Protein AF-A0A811L9W5-F1 (afdb_monomer_lite)

Radius of gyration: 34.06 Å; chains: 1; bounding box: 72×28×86 Å

pLDDT: mean 71.89, std 15.45, range [39.81, 95.75]

Organism: NCBI:txid465554

Secondary structure (DSSP, 8-state):
-HHHHHHHHHHHHHHHHHHHHHHHHHHHHHHHHHHHHHHHHHHHHHHHHHHHHHHHHHHSPPHHHHHHHHTT----S-GGGGSS-SS-S-----

Structure (mmCIF, N/CA/C/O backbone):
data_AF-A0A811L9W5-F1
#
_entry.id   AF-A0A811L9W5-F1
#
loop_
_atom_site.group_PDB
_atom_site.id
_atom_site.type_symbol
_atom_site.label_atom_id
_atom_site.label_alt_id
_atom_site.label_comp_id
_atom_site.label_asym_id
_atom_site.label_entity_id
_atom_site.label_seq_id
_atom_site.pdbx_PDB_ins_code
_atom_site.Cartn_x
_atom_site.Cartn_y
_atom_site.Cartn_z
_atom_site.occupancy
_atom_site.B_iso_or_equiv
_atom_site.auth_seq_id
_atom_site.auth_comp_id
_atom_site.auth_asym_id
_atom_site.auth_atom_id
_atom_site.pdbx_PDB_model_num
ATOM 1 N N . MET A 1 1 ? 30.504 -9.276 -50.341 1.00 55.94 1 MET A N 1
ATOM 2 C CA . MET A 1 1 ? 31.079 -8.383 -49.308 1.00 55.94 1 MET A CA 1
ATOM 3 C C . MET A 1 1 ? 30.012 -7.486 -48.679 1.00 55.94 1 MET A C 1
ATOM 5 O O . MET A 1 1 ? 30.037 -7.306 -47.473 1.00 55.94 1 MET A O 1
ATOM 9 N N . THR A 1 2 ? 29.035 -6.999 -49.452 1.00 63.06 2 THR A N 1
ATOM 10 C CA . THR A 1 2 ? 27.898 -6.193 -48.963 1.00 63.06 2 THR A CA 1
ATOM 11 C C . THR A 1 2 ? 26.948 -6.947 -48.020 1.00 63.06 2 THR A C 1
ATOM 13 O O . THR A 1 2 ? 26.586 -6.405 -46.985 1.00 63.06 2 THR A O 1
ATOM 16 N N . SER A 1 3 ? 26.632 -8.220 -48.295 1.00 65.75 3 SER A N 1
ATOM 17 C CA . SER A 1 3 ? 25.700 -9.007 -47.464 1.00 65.75 3 SER A CA 1
ATOM 18 C C . SER A 1 3 ? 26.218 -9.343 -46.059 1.00 65.75 3 SER A C 1
ATOM 20 O O . SER A 1 3 ? 25.439 -9.418 -45.116 1.00 65.75 3 SER A O 1
ATOM 22 N N . GLN A 1 4 ? 27.530 -9.539 -45.886 1.00 67.38 4 GLN A N 1
ATOM 23 C CA . GLN A 1 4 ? 28.108 -9.745 -44.550 1.00 67.38 4 GLN A CA 1
ATOM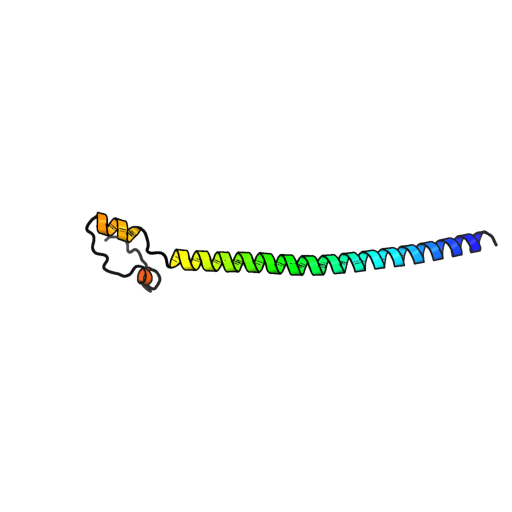 24 C C . GLN A 1 4 ? 28.118 -8.451 -43.732 1.00 67.38 4 GLN A C 1
ATOM 26 O O . GLN A 1 4 ? 27.850 -8.493 -42.536 1.00 67.38 4 GLN A O 1
ATOM 31 N N . LEU A 1 5 ? 28.344 -7.306 -44.384 1.00 68.44 5 LEU A N 1
ATOM 32 C CA . LEU A 1 5 ? 28.302 -5.998 -43.735 1.00 68.44 5 LEU A CA 1
ATOM 33 C C . LEU A 1 5 ? 26.884 -5.652 -43.244 1.00 68.44 5 LEU A C 1
ATOM 35 O O . LEU A 1 5 ? 26.732 -5.156 -42.132 1.00 68.44 5 LEU A O 1
AT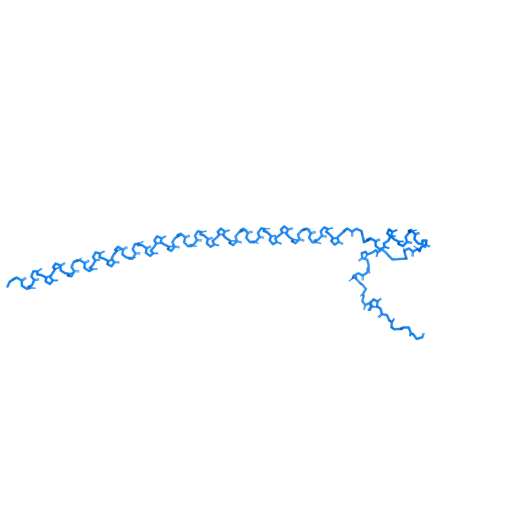OM 39 N N . GLU A 1 6 ? 25.849 -5.947 -44.041 1.00 70.31 6 GLU A N 1
ATOM 40 C CA . GLU A 1 6 ? 24.444 -5.764 -43.638 1.00 70.31 6 GLU A CA 1
ATOM 41 C C . GLU A 1 6 ? 24.056 -6.655 -42.452 1.00 70.31 6 GLU A C 1
ATOM 43 O O . GLU A 1 6 ? 23.409 -6.188 -41.513 1.00 70.31 6 GLU A O 1
ATOM 48 N N . ASN A 1 7 ? 24.496 -7.916 -42.453 1.00 75.44 7 ASN A N 1
ATOM 49 C CA . ASN A 1 7 ? 24.219 -8.846 -41.359 1.00 75.44 7 ASN A CA 1
ATOM 50 C C . ASN A 1 7 ? 24.918 -8.439 -40.049 1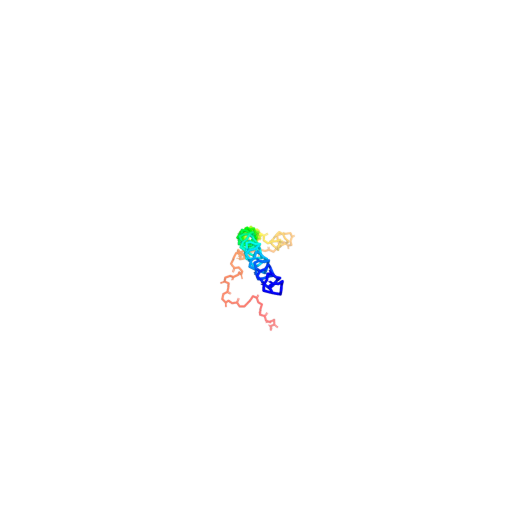.00 75.44 7 ASN A C 1
ATOM 52 O O . ASN A 1 7 ? 24.305 -8.517 -38.984 1.00 75.44 7 ASN A O 1
ATOM 56 N N . ASP A 1 8 ? 26.158 -7.947 -40.115 1.00 75.12 8 ASP A N 1
ATOM 57 C CA . ASP A 1 8 ? 26.884 -7.452 -38.938 1.00 75.12 8 ASP A CA 1
ATOM 58 C C . ASP A 1 8 ? 26.278 -6.160 -38.376 1.00 75.12 8 ASP A C 1
ATOM 60 O O . ASP A 1 8 ? 26.214 -5.979 -37.155 1.00 75.12 8 ASP A O 1
ATOM 64 N N . LEU A 1 9 ? 25.810 -5.262 -39.249 1.00 74.31 9 LEU A N 1
ATOM 65 C CA . LEU A 1 9 ? 25.118 -4.042 -38.833 1.00 74.31 9 LEU A CA 1
ATOM 66 C C . LEU A 1 9 ? 23.811 -4.391 -38.106 1.00 74.31 9 LEU A C 1
ATOM 68 O O . LEU A 1 9 ? 23.561 -3.897 -37.008 1.00 74.31 9 LEU A O 1
ATOM 72 N N . SER A 1 10 ? 23.036 -5.312 -38.682 1.00 83.56 10 SER A N 1
ATOM 73 C CA . SER A 1 10 ? 21.778 -5.814 -38.128 1.00 83.56 10 SER A CA 1
ATOM 74 C C . SER A 1 10 ? 21.974 -6.478 -36.756 1.00 83.56 10 SER A C 1
ATOM 76 O O . SER A 1 10 ? 21.289 -6.130 -35.791 1.00 83.56 10 SER A O 1
ATOM 78 N N . MET A 1 11 ? 22.983 -7.347 -36.608 1.00 85.81 11 MET A N 1
ATOM 79 C CA . MET A 1 11 ? 23.311 -8.001 -35.331 1.00 85.81 11 MET A CA 1
ATOM 80 C C . MET A 1 11 ? 23.665 -7.007 -34.219 1.00 85.81 11 MET A C 1
ATOM 82 O O . MET A 1 11 ? 23.201 -7.158 -33.086 1.00 85.81 11 MET A O 1
ATOM 86 N N . LYS A 1 12 ? 24.436 -5.958 -34.528 1.00 89.56 12 LYS A N 1
ATOM 87 C CA . LYS A 1 12 ? 24.761 -4.900 -33.556 1.00 89.56 12 LYS A CA 1
ATOM 88 C C . LYS A 1 12 ? 23.528 -4.093 -33.157 1.00 89.56 12 LYS A C 1
ATOM 90 O O . LYS A 1 12 ? 23.367 -3.767 -31.983 1.00 89.56 12 LYS A O 1
ATOM 95 N N . THR A 1 13 ? 22.630 -3.809 -34.099 1.00 90.88 13 THR A N 1
ATOM 96 C CA . THR A 1 13 ? 21.366 -3.123 -33.807 1.00 90.88 13 THR A CA 1
ATOM 97 C C . THR A 1 13 ? 20.487 -3.938 -32.858 1.00 90.88 13 THR A C 1
ATOM 99 O O . THR A 1 13 ? 19.982 -3.388 -31.879 1.00 90.88 13 THR A O 1
ATOM 102 N N . TYR A 1 14 ? 20.356 -5.250 -33.076 1.00 90.94 14 TYR A N 1
ATOM 103 C CA . TYR A 1 14 ? 19.613 -6.119 -32.158 1.00 90.94 14 TYR A CA 1
ATOM 104 C C . TYR A 1 14 ? 20.249 -6.187 -30.768 1.00 90.94 14 TYR A C 1
ATOM 106 O O . TYR A 1 14 ? 19.527 -6.146 -29.776 1.00 90.94 14 TYR A O 1
ATOM 114 N N . GLN A 1 15 ? 21.582 -6.229 -30.674 1.00 92.38 15 GLN A N 1
ATOM 115 C CA . GLN A 1 15 ? 22.280 -6.181 -29.384 1.00 92.38 15 GLN A CA 1
ATOM 116 C C . GLN A 1 15 ? 22.019 -4.876 -28.621 1.00 92.38 15 GLN A C 1
ATOM 118 O O . GLN A 1 15 ? 21.804 -4.897 -27.413 1.00 92.38 15 GLN A O 1
ATOM 123 N N . ILE A 1 16 ? 21.998 -3.734 -29.308 1.00 93.38 16 ILE A N 1
ATOM 124 C CA . ILE A 1 16 ? 21.699 -2.448 -28.665 1.00 93.38 16 ILE A CA 1
ATOM 125 C C . ILE A 1 16 ? 20.238 -2.409 -28.200 1.00 93.38 16 ILE A C 1
ATOM 127 O O . ILE A 1 16 ? 19.963 -1.977 -27.082 1.00 93.38 16 ILE A O 1
ATOM 131 N N . LEU A 1 17 ? 19.301 -2.903 -29.014 1.00 93.44 17 LEU A N 1
ATOM 132 C CA . LEU A 1 17 ? 17.884 -2.958 -28.648 1.00 93.44 17 LEU A CA 1
ATOM 133 C C . LEU A 1 17 ? 17.631 -3.844 -27.423 1.00 93.44 17 LEU A C 1
ATOM 135 O O . LEU A 1 17 ? 16.856 -3.458 -26.550 1.00 93.44 17 LEU A O 1
ATOM 139 N N . THR A 1 18 ? 18.295 -4.997 -27.318 1.00 93.31 18 THR A N 1
ATOM 140 C CA . THR A 1 18 ? 18.133 -5.883 -26.155 1.00 93.31 18 THR A CA 1
ATOM 141 C C . THR A 1 18 ? 18.712 -5.276 -24.881 1.00 93.31 18 THR A C 1
ATOM 143 O O . THR A 1 18 ? 18.089 -5.397 -23.827 1.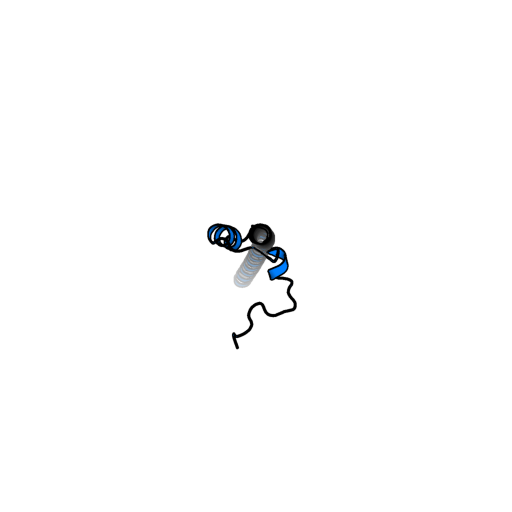00 93.31 18 THR A O 1
ATOM 146 N N . ILE A 1 19 ? 19.843 -4.568 -24.964 1.00 95.50 19 ILE A N 1
ATOM 147 C CA . ILE A 1 19 ? 20.424 -3.834 -23.828 1.00 95.50 19 ILE A CA 1
ATOM 148 C C . ILE A 1 19 ? 19.512 -2.678 -23.397 1.00 95.50 19 ILE A C 1
ATOM 150 O O . ILE A 1 19 ? 19.277 -2.476 -22.208 1.00 95.50 19 ILE A O 1
ATOM 154 N N . MET A 1 20 ? 18.954 -1.931 -24.349 1.00 95.00 20 MET A N 1
ATOM 155 C CA . MET A 1 20 ? 18.011 -0.852 -24.041 1.00 95.00 20 MET A CA 1
ATOM 156 C C . MET A 1 20 ? 16.743 -1.390 -23.374 1.00 95.00 20 MET A C 1
ATOM 158 O O . MET A 1 20 ? 16.276 -0.835 -22.381 1.00 95.00 20 MET A O 1
ATOM 162 N N . PHE A 1 21 ? 16.205 -2.499 -23.883 1.00 95.00 21 PHE A N 1
ATOM 163 C CA . PHE A 1 21 ? 15.028 -3.141 -23.310 1.00 95.00 21 PHE A CA 1
ATOM 164 C C . PHE A 1 21 ? 15.296 -3.690 -21.904 1.00 95.00 21 PHE A C 1
ATOM 166 O O . PHE A 1 21 ? 14.478 -3.493 -21.006 1.00 95.00 21 PHE A O 1
ATOM 173 N N . SER A 1 22 ? 16.454 -4.317 -21.672 1.00 94.19 22 SER A N 1
ATOM 174 C CA . SER A 1 22 ? 16.816 -4.806 -20.338 1.00 94.19 22 SER A CA 1
ATOM 175 C C . SER A 1 22 ? 16.981 -3.662 -19.338 1.00 94.19 22 SER A C 1
ATOM 177 O O . SER A 1 22 ? 16.510 -3.767 -18.207 1.00 94.19 22 SER A O 1
ATOM 179 N N . PHE A 1 23 ? 17.555 -2.533 -19.760 1.00 95.75 23 PHE A N 1
ATOM 180 C CA . PHE A 1 23 ? 17.679 -1.350 -18.914 1.00 95.75 23 PHE A CA 1
ATOM 181 C C . PHE A 1 23 ? 16.310 -0.767 -18.540 1.00 95.75 23 PHE A C 1
ATOM 183 O O . PHE A 1 23 ? 16.072 -0.437 -17.378 1.00 95.75 23 PHE A O 1
ATOM 190 N N . LEU A 1 24 ? 15.381 -0.708 -19.498 1.00 94.75 24 LEU A N 1
ATOM 191 C CA . LEU A 1 24 ? 14.005 -0.273 -19.252 1.00 94.75 24 LEU A CA 1
ATOM 192 C C . LEU A 1 24 ? 13.274 -1.198 -18.272 1.00 94.75 24 LEU A C 1
ATOM 194 O O . LEU A 1 24 ? 12.592 -0.707 -17.373 1.00 94.75 24 LEU A O 1
ATOM 198 N N . LEU A 1 25 ? 13.451 -2.517 -18.394 1.00 95.38 25 LEU A N 1
ATOM 199 C CA . LEU A 1 25 ? 12.887 -3.475 -17.441 1.00 95.38 25 LEU A CA 1
ATOM 200 C C . LEU A 1 25 ? 13.479 -3.308 -16.038 1.00 95.38 25 LEU A C 1
ATOM 202 O O . LEU A 1 25 ? 12.733 -3.348 -15.061 1.00 95.38 25 LEU A O 1
ATOM 206 N N . CYS A 1 26 ? 14.788 -3.069 -15.921 1.00 95.38 26 CYS A N 1
ATOM 207 C CA . CYS A 1 26 ? 15.427 -2.795 -14.634 1.00 95.38 26 CYS A CA 1
ATOM 208 C C . CYS A 1 26 ? 14.872 -1.521 -13.983 1.00 95.38 26 CYS A C 1
ATOM 210 O O . CYS A 1 26 ? 14.511 -1.545 -12.807 1.00 95.38 26 CYS A O 1
ATOM 212 N N . LEU A 1 27 ? 14.748 -0.426 -14.740 1.00 94.81 27 LEU A N 1
ATOM 213 C CA . LEU A 1 27 ? 14.170 0.822 -14.233 1.00 94.81 27 LEU A CA 1
ATOM 214 C C . LEU A 1 27 ? 12.705 0.642 -13.817 1.00 94.81 27 LEU A C 1
ATOM 216 O O . LEU A 1 27 ? 12.320 1.064 -12.727 1.00 94.81 27 LEU A O 1
ATOM 220 N N . GLY A 1 28 ? 11.904 -0.031 -14.647 1.00 94.81 28 GLY A N 1
ATOM 221 C CA . GLY A 1 28 ? 10.512 -0.349 -14.328 1.00 94.81 28 GLY A CA 1
ATOM 222 C C . GLY A 1 28 ? 10.383 -1.209 -13.069 1.00 94.81 28 GLY A C 1
ATOM 223 O O . GLY A 1 28 ? 9.536 -0.934 -12.221 1.00 94.81 28 GLY A O 1
ATOM 224 N N . GLY A 1 29 ? 11.266 -2.196 -12.899 1.00 94.62 29 GLY A N 1
ATOM 225 C CA . GLY A 1 29 ? 11.317 -3.046 -11.712 1.00 94.62 29 GLY A CA 1
ATOM 226 C C . GLY A 1 29 ? 11.622 -2.268 -10.431 1.00 94.62 29 GLY A C 1
ATOM 227 O O . GLY A 1 29 ? 10.952 -2.469 -9.421 1.00 94.62 29 GLY A O 1
ATOM 228 N N . VAL A 1 30 ? 12.575 -1.330 -10.469 1.00 94.50 30 VAL A N 1
ATOM 229 C CA . VAL A 1 30 ? 12.896 -0.477 -9.309 1.00 94.50 30 VAL A CA 1
ATOM 230 C C . VAL A 1 30 ? 11.703 0.396 -8.921 1.00 94.50 30 VAL A C 1
ATOM 232 O O . VAL A 1 30 ? 11.351 0.462 -7.743 1.00 94.50 30 VAL A O 1
ATOM 235 N N . ILE A 1 31 ? 11.042 1.022 -9.900 1.00 94.38 31 ILE A N 1
ATOM 236 C CA . ILE A 1 31 ? 9.843 1.837 -9.654 1.00 94.38 31 ILE A CA 1
ATOM 237 C C . ILE A 1 31 ? 8.731 0.977 -9.043 1.00 94.38 31 ILE A C 1
ATOM 239 O O . ILE A 1 31 ? 8.103 1.394 -8.070 1.00 94.38 31 ILE A O 1
ATOM 243 N N . TYR A 1 32 ? 8.522 -0.235 -9.564 1.00 94.19 32 TYR A N 1
ATOM 244 C CA . TYR A 1 32 ? 7.523 -1.165 -9.044 1.00 94.19 32 TYR A CA 1
ATOM 245 C C . TYR A 1 32 ? 7.792 -1.556 -7.585 1.00 94.19 32 TYR A C 1
ATOM 247 O O . TYR A 1 32 ? 6.867 -1.525 -6.779 1.00 94.19 32 TYR A O 1
ATOM 255 N N . ILE A 1 33 ? 9.044 -1.856 -7.220 1.00 93.12 33 ILE A N 1
ATOM 256 C CA . ILE A 1 33 ? 9.420 -2.206 -5.839 1.00 93.12 33 ILE A CA 1
ATOM 257 C C . ILE A 1 33 ? 9.160 -1.037 -4.883 1.00 93.12 33 ILE A C 1
ATOM 259 O O . ILE A 1 33 ? 8.616 -1.231 -3.794 1.00 93.12 33 ILE A O 1
ATOM 263 N N . ILE A 1 34 ? 9.528 0.185 -5.284 1.00 91.75 34 ILE A N 1
ATOM 264 C CA . ILE A 1 34 ? 9.267 1.387 -4.482 1.00 91.75 34 ILE A CA 1
ATOM 265 C C . ILE A 1 34 ? 7.758 1.564 -4.304 1.00 91.75 34 ILE A C 1
ATOM 267 O O . ILE A 1 34 ? 7.289 1.721 -3.179 1.00 91.75 34 ILE A O 1
ATOM 271 N N . TRP A 1 35 ? 6.989 1.481 -5.390 1.00 92.38 35 TRP A N 1
ATOM 272 C CA . TRP A 1 35 ? 5.538 1.629 -5.337 1.00 92.38 35 TRP A CA 1
ATOM 273 C C . TRP A 1 35 ? 4.881 0.562 -4.458 1.00 92.38 35 TRP A C 1
ATOM 275 O O . TRP A 1 35 ? 4.094 0.909 -3.581 1.00 92.38 35 TRP A O 1
ATOM 285 N N . SER A 1 36 ? 5.257 -0.714 -4.605 1.00 90.25 36 SER A N 1
ATOM 286 C CA . SER A 1 36 ? 4.713 -1.794 -3.777 1.00 90.25 36 SER A CA 1
ATOM 287 C C . SER A 1 36 ? 5.012 -1.581 -2.296 1.00 90.25 36 SER A C 1
ATOM 289 O O . SER A 1 36 ? 4.150 -1.817 -1.454 1.00 90.25 36 SER A O 1
ATOM 291 N N . PHE A 1 37 ? 6.207 -1.079 -1.971 1.00 88.38 37 PHE A N 1
ATOM 292 C CA . PHE A 1 37 ? 6.592 -0.806 -0.591 1.00 88.38 37 PHE A CA 1
ATOM 293 C C . PHE A 1 37 ? 5.809 0.368 0.012 1.00 88.38 37 PHE A C 1
ATOM 295 O O . PHE A 1 37 ? 5.420 0.308 1.177 1.00 88.38 37 PHE A O 1
ATOM 302 N N . PHE A 1 38 ? 5.547 1.422 -0.764 1.00 85.44 38 PHE A N 1
ATOM 303 C CA . PHE A 1 38 ? 4.723 2.549 -0.315 1.00 85.44 38 PHE A CA 1
ATOM 304 C C . PHE A 1 38 ? 3.253 2.152 -0.145 1.00 85.44 38 PHE A C 1
ATOM 306 O O . PHE A 1 38 ? 2.692 2.374 0.926 1.00 85.44 38 PHE A O 1
ATOM 313 N N . VAL A 1 39 ? 2.660 1.475 -1.134 1.00 81.25 39 VAL A N 1
ATOM 314 C CA . VAL A 1 39 ? 1.265 1.004 -1.068 1.00 81.25 39 VAL A CA 1
ATOM 315 C C . VAL A 1 39 ? 1.050 0.081 0.129 1.00 81.25 39 VAL A C 1
ATOM 317 O O . VAL A 1 39 ? 0.070 0.224 0.858 1.00 81.25 39 VAL A O 1
ATOM 320 N N . GLU A 1 40 ? 1.977 -0.842 0.389 1.00 75.81 40 GLU A N 1
ATOM 321 C CA . GLU A 1 40 ? 1.861 -1.741 1.536 1.00 75.81 40 GLU A CA 1
ATOM 322 C C . GLU A 1 40 ? 1.923 -0.989 2.877 1.00 75.81 40 GLU A C 1
ATOM 324 O O . GLU A 1 40 ? 1.263 -1.386 3.842 1.00 75.81 40 GLU A O 1
ATOM 329 N N . ARG A 1 41 ? 2.684 0.110 2.959 1.00 73.00 41 ARG A N 1
ATOM 330 C CA . ARG A 1 41 ? 2.748 0.947 4.166 1.00 73.00 41 ARG A CA 1
ATOM 331 C C . ARG A 1 41 ? 1.485 1.771 4.365 1.00 73.00 41 ARG A C 1
ATOM 333 O O . ARG A 1 41 ? 1.003 1.819 5.498 1.00 73.00 41 ARG A O 1
ATOM 340 N N . ASP A 1 42 ? 0.933 2.352 3.308 1.00 73.38 42 ASP A N 1
ATOM 341 C CA . ASP A 1 42 ? -0.290 3.153 3.396 1.00 73.38 42 ASP A CA 1
ATOM 342 C C . ASP A 1 42 ? -1.482 2.276 3.800 1.00 73.38 42 ASP A C 1
ATOM 344 O O . ASP A 1 42 ? -2.155 2.561 4.790 1.00 73.38 42 ASP A O 1
ATOM 348 N N . VAL A 1 43 ? -1.649 1.114 3.156 1.00 72.88 43 VAL A N 1
ATOM 349 C CA . VAL A 1 43 ? -2.721 0.157 3.486 1.00 72.88 43 VAL A CA 1
ATOM 350 C C . VAL A 1 43 ? -2.601 -0.360 4.924 1.00 72.88 43 VAL A C 1
ATOM 352 O O . VAL A 1 43 ? -3.595 -0.455 5.647 1.00 72.88 43 VAL A O 1
ATOM 355 N N . LYS A 1 44 ? -1.383 -0.672 5.390 1.00 70.81 44 LYS A N 1
ATOM 356 C CA . LYS A 1 44 ? -1.164 -1.090 6.787 1.00 70.81 44 LYS A CA 1
ATOM 357 C C . LYS A 1 44 ? -1.458 0.026 7.787 1.00 70.81 44 LYS A C 1
ATOM 359 O O . LYS A 1 44 ? -1.829 -0.282 8.919 1.00 70.81 44 LYS A O 1
ATOM 364 N N . THR A 1 45 ? -1.272 1.285 7.403 1.00 70.56 45 THR A N 1
ATOM 365 C CA . THR A 1 45 ? -1.542 2.436 8.272 1.00 70.56 45 THR A CA 1
ATOM 366 C C . THR A 1 45 ? -3.045 2.661 8.398 1.00 70.56 45 THR A C 1
ATOM 368 O O . THR A 1 45 ? -3.549 2.692 9.519 1.00 70.56 45 THR A O 1
ATOM 371 N N . GLU A 1 46 ? -3.787 2.647 7.287 1.00 69.06 46 GLU A N 1
ATOM 372 C CA . GLU A 1 46 ? -5.251 2.771 7.316 1.00 69.06 46 GLU A CA 1
ATOM 373 C C . GLU A 1 46 ? -5.928 1.636 8.095 1.00 69.06 46 GLU A C 1
ATOM 375 O O . GLU A 1 46 ? -6.847 1.876 8.879 1.00 69.06 46 GLU A O 1
ATOM 380 N N . LEU A 1 47 ? -5.447 0.396 7.949 1.00 67.25 47 LEU A N 1
ATOM 381 C CA . LEU A 1 47 ? -5.961 -0.749 8.709 1.00 67.25 47 LEU A CA 1
ATOM 382 C C . LEU A 1 47 ? -5.705 -0.623 10.217 1.00 67.25 47 LEU A C 1
ATOM 384 O O . LEU A 1 47 ? -6.539 -1.048 11.020 1.00 67.25 47 LEU A O 1
ATOM 388 N N . LYS A 1 48 ? -4.562 -0.055 10.618 1.00 65.88 48 LYS A N 1
ATOM 389 C CA . LYS A 1 48 ? -4.242 0.178 12.034 1.00 65.88 48 LYS A CA 1
ATOM 390 C C . LYS A 1 48 ? -5.108 1.279 12.629 1.00 65.88 48 LYS A C 1
ATOM 392 O O . LYS A 1 48 ? -5.638 1.093 13.720 1.00 65.88 48 LYS A O 1
ATOM 397 N N . GLU A 1 49 ? -5.293 2.378 11.908 1.00 69.69 49 GLU A N 1
ATOM 398 C CA . GLU A 1 49 ? -6.179 3.457 12.346 1.00 69.69 49 GLU A CA 1
ATOM 399 C C . GLU A 1 49 ? -7.643 3.014 12.386 1.00 69.69 49 GLU A C 1
ATOM 401 O O . GLU A 1 49 ? -8.360 3.331 13.331 1.00 69.69 49 GLU A O 1
ATOM 406 N N . GLY A 1 50 ? -8.089 2.235 11.397 1.00 68.19 50 GLY A N 1
ATOM 407 C CA . GLY A 1 50 ? -9.421 1.638 11.387 1.00 68.19 50 GLY A CA 1
ATOM 408 C C . GLY A 1 50 ? -9.644 0.716 12.583 1.00 68.19 50 GLY A C 1
ATOM 409 O O . GLY A 1 50 ? -10.678 0.809 13.236 1.00 68.19 50 GLY A O 1
ATOM 410 N N . ARG A 1 51 ? -8.658 -0.122 12.925 1.00 66.19 51 ARG A N 1
ATOM 411 C CA . ARG A 1 51 ? -8.721 -0.982 14.114 1.00 66.19 51 ARG A CA 1
ATOM 412 C C . ARG A 1 51 ? -8.813 -0.168 15.406 1.00 66.19 51 ARG A C 1
ATOM 414 O O . ARG A 1 51 ? -9.654 -0.497 16.230 1.00 66.19 51 ARG A O 1
ATOM 421 N N . ALA A 1 52 ? -7.991 0.869 15.566 1.00 64.38 52 ALA A N 1
ATOM 422 C CA . ALA A 1 52 ? -8.019 1.719 16.757 1.00 64.38 52 ALA A CA 1
ATOM 423 C C . ALA A 1 52 ? -9.368 2.440 16.912 1.00 64.38 52 ALA A C 1
ATOM 425 O O . ALA A 1 52 ? -9.931 2.452 17.998 1.00 64.38 52 ALA A O 1
ATOM 426 N N . ARG A 1 53 ? -9.942 2.951 15.811 1.00 68.12 53 ARG A N 1
ATOM 427 C CA . ARG A 1 53 ? -11.290 3.546 15.816 1.00 68.12 53 ARG A CA 1
ATOM 428 C C . ARG A 1 53 ? -12.367 2.542 16.223 1.00 68.12 53 ARG A C 1
ATOM 430 O O . ARG A 1 53 ? -13.222 2.866 17.033 1.00 68.12 53 ARG A O 1
ATOM 437 N N . ILE A 1 54 ? -12.311 1.321 15.691 1.00 68.31 54 ILE A N 1
ATOM 438 C CA . ILE A 1 54 ? -13.252 0.253 16.052 1.00 68.31 54 ILE A CA 1
ATOM 439 C C . ILE A 1 54 ? -13.098 -0.135 17.531 1.00 68.31 54 ILE A C 1
ATOM 441 O O . ILE A 1 54 ? -14.097 -0.378 18.198 1.00 68.31 54 ILE A O 1
ATOM 445 N N . GLU A 1 55 ? -11.871 -0.189 18.048 1.00 64.50 55 GLU A N 1
ATOM 446 C CA . GLU A 1 55 ? -11.592 -0.469 19.460 1.00 64.50 55 GLU A CA 1
ATOM 447 C C . GLU A 1 55 ? -12.132 0.642 20.379 1.00 64.50 55 GLU A C 1
ATOM 449 O O . GLU A 1 55 ? -12.809 0.340 21.361 1.00 64.50 55 GLU A O 1
ATOM 454 N N . ASP A 1 56 ? -11.941 1.915 20.021 1.00 63.16 56 ASP A N 1
ATOM 455 C CA . ASP A 1 56 ? -12.503 3.061 20.750 1.00 63.16 56 ASP A CA 1
ATOM 456 C C . ASP A 1 56 ? -14.043 3.099 20.684 1.00 63.16 56 ASP A C 1
ATOM 458 O O . ASP A 1 56 ? -14.714 3.342 21.693 1.00 63.16 56 ASP A O 1
ATOM 462 N N . ASP A 1 57 ? -14.633 2.787 19.527 1.00 64.75 57 ASP A N 1
ATOM 463 C CA . ASP A 1 57 ? -16.087 2.686 19.357 1.00 64.75 57 ASP A CA 1
ATOM 464 C C . ASP A 1 57 ? -16.671 1.519 20.167 1.00 64.75 57 ASP A C 1
ATOM 466 O O . ASP A 1 57 ? -17.737 1.652 20.770 1.00 64.75 57 ASP A O 1
ATOM 470 N N . MET A 1 58 ? -15.963 0.387 20.250 1.00 60.50 58 MET A N 1
ATOM 471 C CA . MET A 1 58 ? -16.332 -0.725 21.132 1.00 60.50 58 MET A CA 1
ATOM 472 C C . MET A 1 58 ? -16.228 -0.345 22.607 1.00 60.50 58 MET A C 1
ATOM 474 O O . MET A 1 58 ? -16.973 -0.897 23.407 1.00 60.50 58 MET A O 1
ATOM 478 N N . MET A 1 59 ? -15.333 0.580 22.971 1.00 58.78 59 MET A N 1
ATOM 479 C CA . MET A 1 59 ? -15.171 1.110 24.330 1.00 58.78 59 MET A CA 1
ATOM 480 C C . MET A 1 59 ? -16.183 2.202 24.688 1.00 58.78 59 MET A C 1
ATOM 482 O O . MET A 1 59 ? -16.321 2.558 25.866 1.00 58.78 59 MET A O 1
ATOM 486 N N . THR A 1 60 ? -16.921 2.698 23.696 1.00 59.75 60 THR A N 1
ATOM 487 C CA . THR A 1 60 ? -17.971 3.689 23.886 1.00 59.75 60 THR A CA 1
ATOM 488 C C . THR A 1 60 ? -19.194 3.048 24.534 1.00 59.75 60 THR A C 1
ATOM 490 O O . THR A 1 60 ? -19.691 1.999 24.128 1.00 59.75 60 THR A O 1
ATOM 493 N N . TYR A 1 61 ? -19.687 3.710 25.579 1.00 58.91 61 TYR A N 1
ATOM 494 C CA . TYR A 1 61 ? -20.820 3.255 26.372 1.00 58.91 61 TYR A CA 1
ATOM 495 C C . TYR A 1 61 ? -22.052 3.011 25.467 1.00 58.91 61 TYR A C 1
ATOM 497 O O . TYR A 1 61 ? -22.484 3.940 24.779 1.00 58.91 61 TYR A O 1
ATOM 505 N N . PRO A 1 62 ? -22.656 1.806 25.436 1.00 63.00 62 PRO A N 1
ATOM 506 C CA . PRO A 1 62 ? -23.769 1.532 24.538 1.00 63.00 62 PRO A CA 1
ATOM 507 C C . PRO A 1 62 ? -24.986 2.387 24.894 1.00 63.00 62 PRO A C 1
ATOM 509 O O . PRO A 1 62 ? -25.402 2.448 26.056 1.00 63.00 62 PRO A O 1
ATOM 512 N N . ARG A 1 63 ? -25.608 2.976 23.862 1.00 62.59 63 ARG A N 1
ATOM 513 C CA . ARG A 1 63 ? -26.829 3.812 23.947 1.00 62.59 63 ARG A CA 1
ATOM 514 C C . ARG A 1 63 ? -27.974 3.140 24.712 1.00 62.59 63 ARG A C 1
ATOM 516 O O . ARG A 1 63 ? -28.867 3.809 25.220 1.00 62.59 63 ARG A O 1
ATOM 523 N N . CYS A 1 64 ? -27.929 1.815 24.812 1.00 59.59 64 CYS A N 1
ATOM 524 C CA . CYS A 1 64 ? -28.899 0.979 25.499 1.00 59.59 64 CYS A CA 1
ATOM 525 C C . CYS A 1 64 ? -29.030 1.310 26.992 1.00 59.59 64 CYS A C 1
ATOM 527 O O . CYS A 1 64 ? -30.126 1.173 27.517 1.00 59.59 64 CYS A O 1
ATOM 529 N N . ARG A 1 65 ? -27.966 1.753 27.684 1.00 61.06 65 ARG A N 1
ATOM 530 C CA . ARG A 1 65 ? -28.099 2.181 29.092 1.00 61.06 65 ARG A CA 1
ATOM 531 C C . ARG A 1 65 ? -28.738 3.544 29.217 1.00 61.06 65 ARG A C 1
ATOM 533 O O . ARG A 1 65 ? -29.563 3.706 30.095 1.00 61.06 65 ARG A O 1
ATOM 540 N N . THR A 1 66 ? -28.367 4.495 28.366 1.00 62.88 66 THR A N 1
ATOM 541 C CA . THR A 1 66 ? -28.977 5.828 28.380 1.00 62.88 66 THR A CA 1
ATOM 542 C C . THR A 1 66 ? -30.484 5.703 28.160 1.00 62.88 66 THR A C 1
ATOM 544 O O . THR A 1 66 ? -31.265 6.254 28.922 1.00 62.88 66 THR A O 1
ATOM 547 N N . ALA A 1 67 ? -30.889 4.852 27.211 1.00 60.53 67 ALA A N 1
ATOM 548 C CA . ALA A 1 67 ? -32.288 4.487 27.023 1.00 60.53 67 ALA A CA 1
ATOM 549 C C . ALA A 1 67 ? -32.868 3.727 28.234 1.00 60.53 67 ALA A C 1
ATOM 551 O O . ALA A 1 67 ? -33.954 4.052 28.691 1.00 60.53 67 ALA A O 1
ATOM 552 N N . ALA A 1 68 ? -32.171 2.731 28.792 1.00 62.91 68 ALA A N 1
ATOM 553 C CA . ALA A 1 68 ? -32.656 1.990 29.963 1.00 62.91 68 ALA A CA 1
ATOM 554 C C . ALA A 1 68 ? -32.878 2.898 31.188 1.00 62.91 68 ALA A C 1
ATOM 556 O O . ALA A 1 68 ? -33.883 2.744 31.872 1.00 62.91 68 ALA A O 1
ATOM 557 N N . GLU A 1 69 ? -31.996 3.871 31.419 1.00 66.25 69 GLU A N 1
ATOM 558 C CA . GLU A 1 69 ? -32.134 4.891 32.462 1.00 66.25 69 GLU A CA 1
ATOM 559 C C . GLU A 1 69 ? -33.332 5.815 32.186 1.00 66.25 69 GLU A C 1
ATOM 561 O O . GLU A 1 69 ? -34.108 6.076 33.104 1.00 66.25 69 GLU A O 1
ATOM 566 N N . GLU A 1 70 ? -33.560 6.228 30.932 1.00 69.56 70 GLU A N 1
ATOM 567 C CA . GLU A 1 70 ? -34.768 6.975 30.531 1.00 69.56 70 GLU A CA 1
ATOM 568 C C . GLU A 1 70 ? -36.066 6.179 30.761 1.00 69.56 70 GLU A C 1
ATOM 570 O O . GLU A 1 70 ? -37.089 6.755 31.130 1.00 69.56 70 GLU A O 1
ATOM 575 N N . TYR A 1 71 ? -36.030 4.855 30.594 1.00 67.94 71 TYR A N 1
ATOM 576 C CA . TYR A 1 71 ? -37.166 3.958 30.841 1.00 67.94 71 TYR A CA 1
ATOM 577 C C . TYR A 1 71 ? -37.259 3.451 32.296 1.00 67.94 71 TYR A C 1
ATOM 579 O O . TYR A 1 71 ? -38.149 2.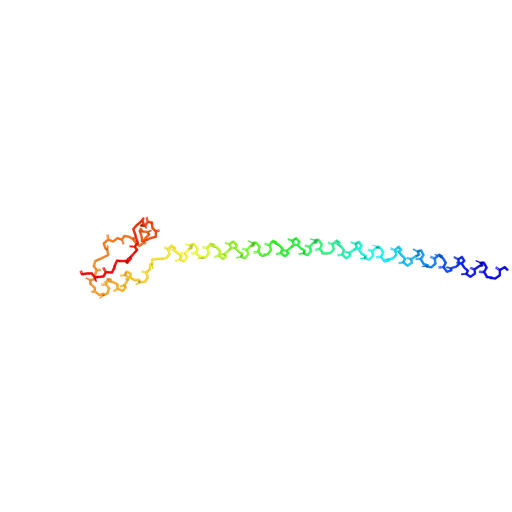655 32.599 1.00 67.94 71 TYR A O 1
ATOM 587 N N . GLY A 1 72 ? -36.381 3.898 33.204 1.00 65.25 72 GLY A N 1
ATOM 588 C CA . GLY A 1 72 ? -36.400 3.520 34.625 1.00 65.25 72 GLY A CA 1
ATOM 589 C C . GLY A 1 72 ? -35.967 2.077 34.917 1.00 65.25 72 GLY A C 1
ATOM 590 O O . GLY A 1 72 ? -36.356 1.507 35.934 1.00 65.25 72 GLY A O 1
ATOM 591 N N . LEU A 1 73 ? -35.189 1.466 34.024 1.00 61.03 73 LEU A N 1
ATOM 592 C CA . LEU A 1 73 ? -34.677 0.102 34.144 1.00 61.03 73 LEU A CA 1
ATOM 593 C C . LEU A 1 73 ? -33.271 0.109 34.763 1.00 61.03 73 LEU A C 1
ATOM 595 O O . LEU A 1 73 ? -32.360 0.773 34.267 1.00 61.03 73 LEU A O 1
ATOM 599 N N . GLU A 1 74 ? -33.068 -0.672 35.826 1.00 57.22 74 GLU A N 1
ATOM 600 C CA . GLU A 1 74 ? -31.753 -0.813 36.457 1.00 57.22 74 GLU A CA 1
ATOM 601 C C . GLU A 1 74 ? -30.805 -1.668 35.606 1.00 57.22 74 GLU A C 1
ATOM 603 O O . GLU A 1 74 ? -31.097 -2.808 35.232 1.00 57.22 74 GLU A O 1
ATOM 608 N N . VAL A 1 75 ? -29.621 -1.127 35.319 1.00 58.44 75 VAL A N 1
ATOM 609 C CA . VAL A 1 75 ? -28.579 -1.848 34.583 1.00 58.44 75 VAL A CA 1
ATOM 610 C C . VAL A 1 75 ? -27.799 -2.739 35.546 1.00 58.44 75 VAL A C 1
ATOM 612 O O . VAL A 1 75 ? -26.829 -2.316 36.167 1.00 58.44 75 VAL A O 1
ATOM 615 N N . VAL A 1 76 ? -28.233 -3.996 35.643 1.00 60.59 76 VAL A N 1
ATOM 616 C CA . VAL A 1 76 ? -27.677 -5.014 36.554 1.00 60.59 76 VAL A CA 1
ATOM 617 C C . VAL A 1 76 ? -26.255 -5.448 36.177 1.00 60.59 76 VAL A C 1
ATOM 619 O O . VAL A 1 76 ? -25.490 -5.857 37.046 1.00 60.59 76 VAL A O 1
ATOM 622 N N . THR A 1 77 ? -25.863 -5.352 34.902 1.00 57.88 77 THR A N 1
ATOM 623 C CA . THR A 1 77 ? -24.516 -5.749 34.463 1.00 57.88 77 THR A CA 1
ATOM 624 C C . THR A 1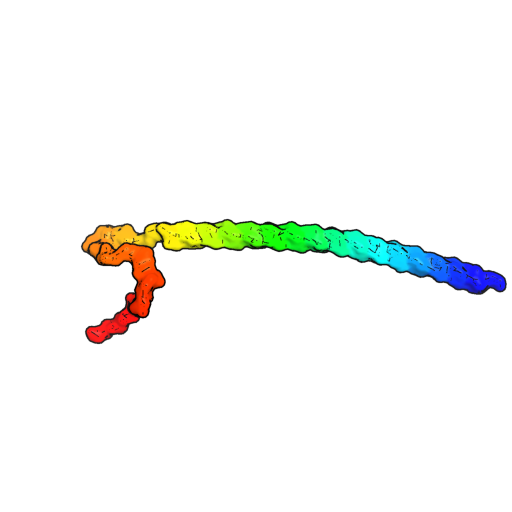 77 ? -23.798 -4.664 33.669 1.00 57.88 77 THR A C 1
ATOM 626 O O . THR A 1 77 ? -24.386 -4.127 32.722 1.00 57.88 77 THR A O 1
ATOM 629 N N . PRO A 1 78 ? -22.523 -4.366 33.998 1.00 61.62 78 PRO A N 1
ATOM 630 C CA . PRO A 1 78 ? -21.682 -3.488 33.201 1.00 61.62 78 PRO A CA 1
ATOM 631 C C . PRO A 1 78 ? -21.662 -3.953 31.749 1.00 61.62 78 PRO A C 1
ATOM 633 O O . PRO A 1 78 ? -21.535 -5.140 31.460 1.00 61.62 78 PRO A O 1
ATOM 636 N N . TRP A 1 79 ? -21.789 -3.015 30.816 1.00 61.81 79 TRP A N 1
ATOM 637 C CA . TRP A 1 79 ? -21.911 -3.352 29.399 1.00 61.81 79 TRP A CA 1
ATOM 638 C C . TRP A 1 79 ? -20.690 -4.119 28.851 1.00 61.81 79 TRP A C 1
ATOM 640 O O . TRP A 1 79 ? -20.834 -4.946 27.956 1.00 61.81 79 TRP A O 1
ATOM 650 N N . LYS A 1 80 ? -19.504 -3.893 29.434 1.00 60.03 80 LYS A N 1
ATOM 651 C CA . LYS A 1 80 ? -18.257 -4.604 29.108 1.00 60.03 80 LYS A CA 1
ATOM 652 C C . LYS A 1 80 ? -18.346 -6.107 29.380 1.00 60.03 80 LYS A C 1
ATOM 654 O O . LYS A 1 80 ? -17.721 -6.889 28.672 1.00 60.03 80 LYS A O 1
ATOM 659 N N . ASP A 1 81 ? -19.190 -6.503 30.329 1.00 64.25 81 ASP A N 1
ATOM 660 C CA . ASP A 1 81 ? -19.369 -7.897 30.733 1.00 64.25 81 ASP A CA 1
ATOM 661 C C . ASP A 1 81 ? -20.402 -8.634 29.864 1.00 64.25 81 ASP A C 1
ATOM 663 O O . ASP A 1 81 ? -20.632 -9.826 30.046 1.00 64.25 81 ASP A O 1
ATOM 667 N N . TYR A 1 82 ? -21.045 -7.958 28.900 1.00 58.53 82 TYR A N 1
ATOM 668 C CA . TYR A 1 82 ? -21.968 -8.614 27.963 1.00 58.53 82 TYR A CA 1
ATOM 669 C C . TYR A 1 82 ? -21.244 -9.497 26.941 1.00 58.53 82 TYR A C 1
ATOM 671 O O . TYR A 1 82 ? -21.814 -10.493 26.500 1.00 58.53 82 TYR A O 1
ATOM 679 N N . PHE A 1 83 ? -20.009 -9.150 26.567 1.00 53.84 83 PHE A N 1
ATOM 680 C CA . PHE A 1 83 ? -19.230 -9.869 25.550 1.00 53.84 83 PHE A CA 1
ATOM 681 C C . PHE A 1 83 ? -18.373 -11.005 26.120 1.00 53.84 83 PHE A C 1
ATOM 683 O O . PHE A 1 83 ? -17.851 -11.817 25.362 1.00 53.84 83 PHE A O 1
ATOM 690 N N . THR A 1 84 ? -18.236 -11.073 27.445 1.00 57.81 84 THR A N 1
ATOM 691 C CA . THR A 1 84 ? -17.437 -12.077 28.165 1.00 57.81 84 THR A CA 1
ATOM 692 C C . THR A 1 84 ? -18.291 -13.172 28.804 1.00 57.81 84 THR A C 1
ATOM 694 O O . THR A 1 84 ? -17.773 -14.017 29.530 1.00 57.81 84 THR A O 1
ATOM 697 N N . ARG A 1 85 ? -19.605 -13.192 28.541 1.00 55.72 85 ARG A N 1
ATOM 698 C CA . ARG A 1 85 ? -20.491 -14.252 29.029 1.00 55.72 85 ARG A CA 1
ATOM 699 C C . ARG A 1 85 ? -20.240 -15.552 28.262 1.00 55.72 85 ARG A C 1
ATOM 701 O O . ARG A 1 85 ? -20.580 -15.657 27.088 1.00 55.72 85 ARG A O 1
ATOM 708 N N . ASP A 1 86 ? -19.765 -16.571 28.979 1.00 52.66 86 ASP A N 1
ATOM 709 C CA . ASP A 1 86 ? -19.789 -17.981 28.543 1.00 52.66 86 ASP A CA 1
ATOM 710 C C . ASP A 1 86 ? -21.226 -18.500 28.301 1.00 52.66 86 ASP A C 1
ATOM 712 O O . ASP A 1 86 ? -21.447 -19.569 27.729 1.00 52.66 86 ASP A O 1
ATOM 716 N N . THR A 1 87 ? -22.235 -17.744 28.735 1.00 53.75 87 THR A N 1
ATOM 717 C CA . THR A 1 87 ? -23.658 -18.038 28.593 1.00 53.75 87 THR A CA 1
ATOM 718 C C . THR A 1 87 ? -24.269 -17.278 27.416 1.00 53.75 87 THR A C 1
ATOM 720 O O . THR A 1 87 ? -24.116 -16.064 27.277 1.00 53.75 87 THR A O 1
ATOM 723 N N . LYS A 1 88 ? -24.989 -18.002 26.544 1.00 49.44 88 LYS A N 1
ATOM 724 C CA . LYS A 1 88 ? -25.668 -17.424 25.372 1.00 49.44 88 LYS A CA 1
ATOM 725 C C . LYS A 1 88 ? -26.565 -16.245 25.799 1.00 49.44 88 LYS A C 1
ATOM 727 O O . LYS A 1 88 ? -27.340 -16.400 26.739 1.00 49.44 88 LYS A O 1
ATOM 732 N N . PRO A 1 89 ? -26.518 -15.099 25.093 1.00 49.59 89 PRO A N 1
ATOM 733 C CA . PRO A 1 89 ? -27.159 -13.855 25.532 1.00 49.59 89 PRO A CA 1
ATOM 734 C C . PRO A 1 89 ? -28.693 -13.896 25.532 1.00 49.59 89 PRO A C 1
ATOM 736 O O . PRO A 1 89 ? -29.322 -13.042 26.149 1.00 49.59 89 PRO A O 1
ATOM 739 N N . PHE A 1 90 ? -29.299 -14.883 24.869 1.00 49.91 90 PHE A N 1
ATOM 740 C CA . PHE A 1 90 ? -30.745 -15.034 24.773 1.00 49.91 90 PHE A CA 1
ATOM 741 C C . PHE A 1 90 ? -31.127 -16.498 24.996 1.00 49.91 90 PHE A C 1
ATOM 743 O O . PHE A 1 90 ? -30.614 -17.394 24.320 1.00 49.91 90 PHE A O 1
ATOM 750 N N . HIS A 1 91 ? -32.046 -16.728 25.931 1.00 47.34 91 HIS A N 1
ATOM 751 C CA . HIS A 1 91 ? -32.721 -18.006 26.127 1.00 47.34 91 HIS A CA 1
ATOM 752 C C . HIS A 1 91 ? -34.184 -17.869 25.678 1.00 47.34 91 HIS A C 1
ATOM 754 O O . HIS A 1 91 ? -34.770 -16.802 25.874 1.00 47.34 91 HIS A O 1
ATOM 760 N N . PRO A 1 92 ? -34.777 -18.901 25.051 1.00 39.81 92 PRO A N 1
ATOM 761 C CA . PRO A 1 92 ? -36.191 -18.874 24.699 1.00 39.81 92 PRO A CA 1
ATOM 762 C C . PRO A 1 92 ? -37.048 -18.817 25.968 1.00 39.81 92 PRO A C 1
ATOM 764 O O . PRO A 1 92 ? -36.740 -19.474 26.963 1.00 39.81 92 PRO A O 1
ATOM 767 N N . VAL A 1 93 ? -38.110 -18.012 25.919 1.00 50.72 93 VAL A N 1
ATOM 768 C CA . VAL A 1 93 ? -39.102 -17.904 26.993 1.00 50.72 93 VAL A CA 1
ATOM 769 C C . VAL A 1 93 ? -39.914 -19.199 27.011 1.00 50.72 93 VAL A C 1
ATOM 771 O O . VAL A 1 93 ? -40.608 -19.485 26.036 1.00 50.72 93 VAL A O 1
ATOM 774 N N . ASN A 1 94 ? -39.798 -19.967 28.095 1.00 40.69 94 ASN A N 1
ATOM 775 C CA . ASN A 1 94 ? -40.725 -21.042 28.453 1.00 40.69 94 ASN A CA 1
ATOM 776 C C . ASN A 1 94 ? -41.617 -20.564 29.594 1.00 40.69 94 ASN A C 1
ATOM 778 O O . ASN A 1 94 ? -41.050 -20.003 30.560 1.00 40.69 94 ASN A O 1
#

Foldseek 3Di:
DVVVVVVVVVVVVVVVVVVVVVVVVVVVVVVVVVVVVVVVVVVVVVVVVVVVVVVVVVVDQDCVVVVCVVVVHDDPDRPVCCVVDPDDNDDDDD

Sequence (94 aa):
MTSQLENDLSMKTYQILTIMFSFLLCLGGVIYIIWSFFVERDVKTELKEGRARIEDDMMTYPRCRTAAEEYGLEVVTPWKDYFTRDTKPFHPVN